Protein AF-A0A1H3BKW9-F1 (afdb_monomer)

Mean predicted aligned error: 14.93 Å

pLDDT: mean 83.13, std 15.35, range [36.31, 97.69]

Solvent-accessible surface area (backbone atoms only — not comparable to full-atom values): 9625 Å² total; per-residue (Å²): 129,61,69,68,56,56,48,48,52,57,49,50,54,60,52,54,72,70,51,55,100,41,75,62,53,76,50,27,78,61,80,44,81,46,76,44,74,46,95,93,30,77,35,32,32,32,31,38,59,60,35,69,41,74,79,42,46,33,51,89,34,61,88,41,54,69,62,22,16,55,30,27,45,40,46,46,53,49,26,40,52,50,19,52,49,43,68,76,58,74,59,95,50,71,66,50,56,46,51,32,51,25,26,42,48,43,43,70,70,60,76,53,53,77,62,86,72,77,66,72,60,76,66,66,50,71,69,48,46,52,27,47,52,49,21,52,53,27,54,52,45,33,73,78,44,78,46,75,64,36,52,49,53,23,50,54,32,39,52,52,26,54,54,47,53,58,54,60,69,58,68,78,76,118

Radius of gyration: 25.76 Å; Cα contacts (8 Å, |Δi|>4): 184; chains: 1; bounding box: 50×41×71 Å

Sequence (174 aa):
MDPLSAAFAAYLNTFSTTLTNSMQAQNNYDVQAHVVEHEGYSITFQHRLWKIQDDSVCADLRQDLTRYSGCTEAARNWFRGACGRLNNNPTDHWSNAKLKTMYCNAAVSYQPTIAAIEWSAPSEPNVLRSAREACSLARVAVLGENTAEQRRRKAEACNHYEMLKGQTSIADHE

Structure (mmCIF, N/CA/C/O backbone):
data_AF-A0A1H3BKW9-F1
#
_entry.id   AF-A0A1H3BKW9-F1
#
loop_
_atom_site.group_PDB
_atom_site.id
_atom_site.type_symbol
_atom_site.label_atom_id
_atom_site.label_alt_id
_atom_site.label_comp_id
_atom_site.label_asym_id
_atom_site.label_entity_id
_atom_site.label_seq_id
_atom_site.pdbx_PDB_ins_code
_atom_site.Cartn_x
_atom_site.Cartn_y
_atom_site.Cartn_z
_atom_site.occupancy
_atom_site.B_iso_or_equiv
_atom_site.auth_seq_id
_atom_site.auth_comp_id
_atom_site.auth_asym_id
_atom_site.auth_atom_id
_atom_site.pdbx_PDB_model_num
ATOM 1 N N . MET A 1 1 ? 17.440 -11.045 10.557 1.00 49.31 1 MET A N 1
ATOM 2 C CA . MET A 1 1 ? 17.186 -10.416 9.243 1.00 49.31 1 MET A CA 1
ATOM 3 C C . MET A 1 1 ? 15.727 -10.014 9.214 1.00 49.31 1 MET A C 1
ATOM 5 O O . MET A 1 1 ? 14.902 -10.829 9.600 1.00 49.31 1 MET A O 1
ATOM 9 N N . ASP A 1 2 ? 15.423 -8.773 8.844 1.00 61.25 2 ASP A N 1
ATOM 10 C CA . ASP A 1 2 ? 14.041 -8.316 8.669 1.00 61.25 2 ASP A CA 1
ATOM 11 C C . ASP A 1 2 ? 13.374 -9.160 7.552 1.00 61.25 2 ASP A C 1
ATOM 13 O O . ASP A 1 2 ? 13.953 -9.266 6.463 1.00 61.25 2 ASP A O 1
ATOM 17 N N . PRO A 1 3 ? 12.215 -9.802 7.802 1.00 64.62 3 PRO A N 1
ATOM 18 C CA . PRO A 1 3 ? 11.561 -10.698 6.841 1.00 64.62 3 PRO A CA 1
ATOM 19 C C . PRO A 1 3 ? 11.215 -9.999 5.519 1.00 64.62 3 PRO A C 1
ATOM 21 O O . PRO A 1 3 ? 11.303 -10.607 4.451 1.00 64.62 3 PRO A O 1
ATOM 24 N N . LEU A 1 4 ? 10.923 -8.697 5.556 1.00 68.62 4 LEU A N 1
ATOM 25 C CA . LEU A 1 4 ? 10.674 -7.895 4.365 1.00 68.62 4 LEU A CA 1
ATOM 26 C C . LEU A 1 4 ? 11.967 -7.663 3.559 1.00 68.62 4 LEU A C 1
ATOM 28 O O . LEU A 1 4 ? 11.919 -7.515 2.338 1.00 68.62 4 LEU A O 1
ATOM 32 N N . SER A 1 5 ? 13.134 -7.663 4.209 1.00 68.25 5 SER A N 1
ATOM 33 C CA . SER A 1 5 ? 14.424 -7.495 3.527 1.00 68.25 5 SER A CA 1
ATOM 34 C C . SER A 1 5 ? 14.820 -8.731 2.720 1.00 68.25 5 SER A C 1
ATOM 36 O O . SER A 1 5 ? 15.280 -8.586 1.589 1.00 68.25 5 SER A O 1
ATOM 38 N N . ALA A 1 6 ? 14.593 -9.934 3.254 1.00 73.25 6 ALA A N 1
ATOM 39 C CA . ALA A 1 6 ? 14.839 -11.181 2.526 1.00 73.25 6 ALA A CA 1
ATOM 40 C C . ALA A 1 6 ? 13.896 -11.326 1.319 1.00 73.25 6 ALA A C 1
ATOM 42 O O . ALA A 1 6 ? 14.357 -11.592 0.208 1.00 73.25 6 ALA A O 1
ATOM 43 N N . ALA A 1 7 ? 12.597 -11.067 1.516 1.00 72.81 7 ALA A N 1
ATOM 44 C CA . ALA A 1 7 ? 11.602 -11.115 0.446 1.00 72.81 7 ALA A CA 1
ATOM 45 C C . ALA A 1 7 ? 11.918 -10.112 -0.675 1.00 72.81 7 ALA A C 1
ATOM 47 O O . ALA A 1 7 ? 11.868 -10.442 -1.859 1.00 72.81 7 ALA A O 1
ATOM 48 N N . PHE A 1 8 ? 12.319 -8.891 -0.314 1.00 80.25 8 PHE A N 1
ATOM 49 C CA . PHE A 1 8 ? 12.653 -7.872 -1.302 1.00 80.25 8 PHE A CA 1
ATOM 50 C C . PHE A 1 8 ? 13.960 -8.145 -2.045 1.00 80.25 8 PHE A C 1
ATOM 52 O O . PHE A 1 8 ? 14.026 -7.899 -3.244 1.00 80.25 8 PHE A O 1
ATOM 59 N N . ALA A 1 9 ? 14.988 -8.662 -1.370 1.00 78.31 9 ALA A N 1
ATOM 60 C CA . ALA A 1 9 ? 16.233 -9.050 -2.031 1.00 78.31 9 ALA A CA 1
ATOM 61 C C . ALA A 1 9 ? 15.999 -10.188 -3.042 1.00 78.31 9 ALA A C 1
ATOM 63 O O . ALA A 1 9 ? 16.467 -10.110 -4.178 1.00 78.31 9 ALA A O 1
ATOM 64 N N . ALA A 1 10 ? 15.211 -11.202 -2.667 1.00 78.31 10 ALA A N 1
ATOM 65 C CA . ALA A 1 10 ? 14.818 -12.282 -3.573 1.00 78.31 10 ALA A CA 1
ATOM 66 C C . ALA A 1 10 ? 14.032 -11.753 -4.787 1.00 78.31 10 ALA A C 1
ATOM 68 O O . ALA A 1 10 ? 14.305 -12.118 -5.934 1.00 78.31 10 ALA A O 1
ATOM 69 N N . TYR A 1 11 ? 13.109 -10.822 -4.549 1.00 78.94 11 TYR A N 1
ATOM 70 C CA . TYR A 1 11 ? 12.354 -10.166 -5.608 1.00 78.94 11 TYR A CA 1
ATOM 71 C C . TYR A 1 11 ? 13.250 -9.339 -6.551 1.00 78.94 11 TYR A C 1
ATOM 73 O O . TYR A 1 11 ? 13.159 -9.474 -7.771 1.00 78.94 11 TYR A O 1
ATOM 81 N N . LEU A 1 12 ? 14.175 -8.534 -6.014 1.00 76.88 12 LEU A N 1
ATOM 82 C CA . LEU A 1 12 ? 15.103 -7.731 -6.818 1.00 76.88 12 LEU A CA 1
ATOM 83 C C . LEU A 1 12 ? 16.048 -8.575 -7.677 1.00 76.88 12 LEU A C 1
ATOM 85 O O . LEU A 1 12 ? 16.381 -8.156 -8.787 1.00 76.88 12 LEU A O 1
ATOM 89 N N . ASN A 1 13 ? 16.452 -9.758 -7.211 1.00 74.19 13 ASN A N 1
ATOM 90 C CA . ASN A 1 13 ? 17.245 -10.685 -8.022 1.00 74.19 13 ASN A CA 1
ATOM 91 C C . ASN A 1 13 ? 16.462 -11.156 -9.258 1.00 74.19 13 ASN A C 1
ATOM 93 O O . ASN A 1 13 ? 17.003 -11.202 -10.364 1.00 74.19 13 ASN A O 1
ATOM 97 N N . THR A 1 14 ? 15.165 -11.420 -9.099 1.00 71.19 14 THR A N 1
ATOM 98 C CA . THR A 1 14 ? 14.271 -11.784 -10.213 1.00 71.19 14 THR A CA 1
ATOM 99 C C . THR A 1 14 ? 14.087 -10.611 -11.183 1.00 71.19 14 THR A C 1
ATOM 101 O O . THR A 1 14 ? 14.123 -10.767 -12.402 1.00 71.19 14 THR A O 1
ATOM 104 N N . PHE A 1 15 ? 13.976 -9.397 -10.649 1.00 68.56 15 PHE A N 1
ATOM 105 C CA . PHE A 1 15 ? 13.822 -8.186 -11.453 1.00 68.56 15 PHE A CA 1
ATOM 106 C C . PHE A 1 15 ? 15.098 -7.830 -12.240 1.00 68.56 15 PHE A C 1
ATOM 108 O O . PHE A 1 15 ? 15.033 -7.417 -13.397 1.00 68.56 15 PHE A O 1
ATOM 115 N N . SER A 1 16 ? 16.272 -8.035 -11.634 1.00 64.19 16 SER A N 1
ATOM 116 C CA . SER A 1 16 ? 17.578 -7.746 -12.244 1.00 64.19 16 SER A CA 1
ATOM 117 C C . SER A 1 16 ? 17.904 -8.669 -13.419 1.00 64.19 16 SER A C 1
ATOM 119 O O . SER A 1 16 ? 18.469 -8.213 -14.406 1.00 64.19 16 SER A O 1
ATOM 121 N N . THR A 1 17 ? 17.515 -9.947 -13.354 1.00 61.06 17 THR A N 1
ATOM 122 C CA . THR A 1 17 ? 17.731 -10.899 -14.464 1.00 61.06 17 THR A CA 1
ATOM 123 C C . THR A 1 17 ? 16.879 -10.579 -15.694 1.00 61.06 17 THR A C 1
ATOM 125 O O . THR A 1 17 ? 17.301 -10.840 -16.818 1.00 61.06 17 THR A O 1
ATOM 128 N N . THR A 1 18 ? 15.716 -9.955 -15.493 1.00 60.84 18 THR A N 1
ATOM 129 C CA . THR A 1 18 ? 14.792 -9.570 -16.572 1.00 60.84 18 THR A CA 1
ATOM 130 C C . THR A 1 18 ? 15.234 -8.277 -17.275 1.00 60.84 18 THR A C 1
ATOM 132 O O . THR A 1 18 ? 15.018 -8.101 -18.473 1.00 60.84 18 THR A O 1
ATOM 135 N N . LEU A 1 19 ? 15.905 -7.373 -16.555 1.00 63.69 19 LEU A N 1
ATOM 136 C CA . LEU A 1 19 ? 16.361 -6.080 -17.067 1.00 63.69 19 LEU A CA 1
ATOM 137 C C . LEU A 1 19 ? 17.834 -6.115 -17.485 1.00 63.69 19 LEU A C 1
ATOM 139 O O . LEU A 1 19 ? 18.700 -5.512 -16.852 1.00 63.69 19 LEU A O 1
ATOM 143 N N . THR A 1 20 ? 18.125 -6.789 -18.592 1.00 61.31 20 THR A N 1
ATOM 144 C CA . THR A 1 20 ? 19.393 -6.578 -19.309 1.00 61.31 20 THR A CA 1
ATOM 145 C C . THR A 1 20 ? 19.342 -5.241 -20.071 1.00 61.31 20 THR A C 1
ATOM 147 O O . THR A 1 20 ? 18.253 -4.742 -20.345 1.00 61.31 20 THR A O 1
ATOM 150 N N . ASN A 1 21 ? 20.498 -4.623 -20.370 1.00 59.34 21 ASN A N 1
ATOM 151 C CA . ASN A 1 21 ? 20.685 -3.247 -20.894 1.00 59.34 21 ASN A CA 1
ATOM 152 C C . ASN A 1 21 ? 20.053 -2.947 -22.283 1.00 59.34 21 ASN A C 1
ATOM 154 O O . ASN A 1 21 ? 20.714 -2.422 -23.176 1.00 59.34 21 ASN A O 1
ATOM 158 N N . SER A 1 22 ? 18.781 -3.265 -22.499 1.00 65.25 22 SER A N 1
ATOM 159 C CA . SER A 1 22 ? 18.028 -2.936 -23.708 1.00 65.25 22 SER A CA 1
ATOM 160 C C . SER A 1 22 ? 17.201 -1.659 -23.513 1.00 65.25 22 SER A C 1
ATOM 162 O O . SER A 1 22 ? 16.728 -1.360 -22.414 1.00 65.25 22 SER A O 1
ATOM 164 N N . MET A 1 23 ? 16.967 -0.904 -24.592 1.00 57.78 23 MET A N 1
ATOM 165 C CA . MET A 1 23 ? 16.071 0.268 -24.564 1.00 57.78 23 MET A CA 1
ATOM 166 C C . MET A 1 23 ? 14.631 -0.098 -24.157 1.00 57.78 23 MET A C 1
ATOM 168 O O . MET A 1 23 ? 13.936 0.710 -23.542 1.00 57.78 23 MET A O 1
ATOM 172 N N . GLN A 1 24 ? 14.184 -1.322 -24.459 1.00 59.12 24 GLN A N 1
ATOM 173 C CA . GLN A 1 24 ? 12.877 -1.835 -24.034 1.00 59.12 24 GLN A CA 1
ATOM 174 C C . GLN A 1 24 ? 12.817 -2.022 -22.511 1.00 59.12 24 GLN A C 1
ATOM 176 O O . GLN A 1 24 ? 11.848 -1.596 -21.883 1.00 59.12 24 GLN A O 1
ATOM 181 N N . ALA A 1 25 ? 13.885 -2.552 -21.904 1.00 61.69 25 ALA A N 1
ATOM 182 C CA . ALA A 1 25 ? 14.012 -2.658 -20.452 1.00 61.69 25 ALA A CA 1
ATOM 183 C C . ALA A 1 25 ? 14.041 -1.277 -19.772 1.00 61.69 25 ALA A C 1
ATOM 185 O O . ALA A 1 25 ? 13.443 -1.103 -18.713 1.00 61.69 25 ALA A O 1
ATOM 186 N N . GLN A 1 26 ? 14.684 -0.277 -20.388 1.00 61.62 26 GLN A N 1
ATOM 187 C CA . GLN A 1 26 ? 14.766 1.079 -19.831 1.00 61.62 26 GLN A CA 1
ATOM 188 C C . GLN A 1 26 ? 13.421 1.795 -19.757 1.00 61.62 26 GLN A C 1
ATOM 190 O O . GLN A 1 26 ? 13.152 2.499 -18.780 1.00 61.62 26 GLN A O 1
ATOM 195 N N . ASN A 1 27 ? 12.572 1.605 -20.764 1.00 66.56 27 ASN A N 1
ATOM 196 C CA . ASN A 1 27 ? 11.289 2.290 -20.825 1.00 66.56 27 ASN A CA 1
ATOM 197 C C . ASN A 1 27 ? 10.137 1.463 -20.248 1.00 66.56 27 ASN A C 1
ATOM 199 O O . ASN A 1 27 ? 9.174 2.061 -19.785 1.00 66.56 27 ASN A O 1
ATOM 203 N N . ASN A 1 28 ? 10.255 0.130 -20.191 1.00 70.81 28 ASN A N 1
ATOM 204 C CA . ASN A 1 28 ? 9.255 -0.763 -19.600 1.00 70.81 28 ASN A CA 1
ATOM 205 C C . ASN A 1 28 ? 7.832 -0.483 -20.143 1.00 70.81 28 ASN A C 1
ATOM 207 O O . ASN A 1 28 ? 6.891 -0.224 -19.396 1.00 70.81 28 ASN A O 1
ATOM 211 N N . TYR A 1 29 ? 7.685 -0.457 -21.472 1.00 74.38 29 TYR A N 1
ATOM 212 C CA . TYR A 1 29 ? 6.392 -0.187 -22.117 1.00 74.38 29 TYR A CA 1
ATOM 213 C C . TYR A 1 29 ? 5.374 -1.314 -21.910 1.00 74.38 29 TYR A C 1
ATOM 215 O O . TYR A 1 29 ? 4.172 -1.047 -21.857 1.00 74.38 29 TYR A O 1
ATOM 223 N N . ASP A 1 30 ? 5.854 -2.547 -21.759 1.00 80.31 30 ASP A N 1
ATOM 224 C CA . ASP A 1 30 ? 5.012 -3.710 -21.511 1.00 80.31 30 ASP A CA 1
ATOM 225 C C . ASP A 1 30 ? 4.567 -3.778 -20.054 1.00 80.31 30 ASP A C 1
ATOM 227 O O . ASP A 1 30 ? 5.310 -3.433 -19.131 1.00 80.31 30 ASP A O 1
ATOM 231 N N . VAL A 1 31 ? 3.350 -4.277 -19.852 1.00 85.31 31 VAL A N 1
ATOM 232 C CA . VAL A 1 31 ? 2.832 -4.576 -18.519 1.00 85.31 31 VAL A CA 1
ATOM 233 C C . VAL A 1 31 ? 3.639 -5.728 -17.929 1.00 85.31 31 VAL A C 1
ATOM 235 O O . V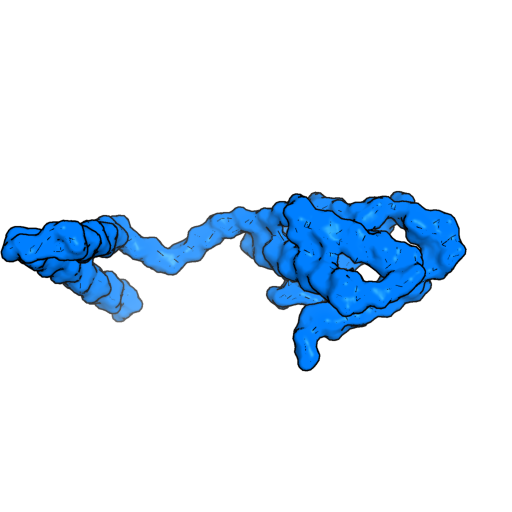AL A 1 31 ? 3.760 -6.787 -18.541 1.00 85.31 31 VAL A O 1
ATOM 238 N N . GLN A 1 32 ? 4.18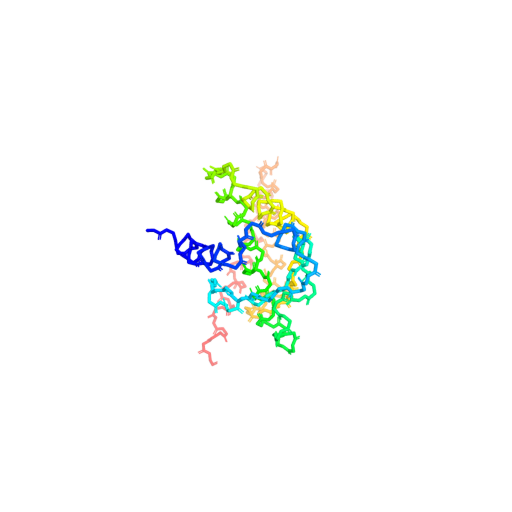2 -5.519 -16.737 1.00 87.31 32 GLN A N 1
ATOM 239 C CA . GLN A 1 32 ? 4.864 -6.551 -15.963 1.00 87.31 32 GLN A CA 1
ATOM 240 C C . GLN A 1 32 ? 3.999 -6.921 -14.768 1.00 87.31 32 GLN A C 1
ATOM 242 O O . GLN A 1 32 ? 3.470 -6.031 -14.106 1.00 87.31 32 GLN A O 1
ATOM 247 N N . ALA A 1 33 ? 3.843 -8.218 -14.510 1.00 90.06 33 ALA A N 1
ATOM 248 C CA . ALA A 1 33 ? 3.087 -8.737 -13.378 1.00 90.06 33 ALA A CA 1
ATOM 249 C C . ALA A 1 33 ? 4.031 -9.270 -12.298 1.00 90.06 33 ALA A C 1
ATOM 251 O O . ALA A 1 33 ? 5.045 -9.906 -12.592 1.00 90.06 33 ALA A O 1
ATOM 252 N N . HIS A 1 34 ? 3.667 -9.025 -11.046 1.00 90.81 34 HIS A N 1
ATOM 253 C CA . HIS A 1 34 ? 4.471 -9.326 -9.874 1.00 90.81 34 HIS A CA 1
ATOM 254 C C . HIS A 1 34 ? 3.640 -10.007 -8.809 1.00 90.81 34 HIS A C 1
ATOM 256 O O . HIS A 1 34 ? 2.464 -9.693 -8.632 1.00 90.81 34 HIS A O 1
ATOM 262 N N . VAL A 1 35 ? 4.299 -10.910 -8.089 1.00 92.69 35 VAL A N 1
ATOM 263 C CA . VAL A 1 35 ? 3.775 -11.579 -6.904 1.00 92.69 35 VAL A CA 1
ATOM 264 C C . VAL A 1 35 ? 4.837 -11.461 -5.821 1.00 92.69 35 VAL A C 1
ATOM 266 O O . VAL A 1 35 ? 5.992 -11.834 -6.045 1.00 92.69 35 VAL A O 1
ATOM 269 N N . VAL A 1 36 ? 4.471 -10.891 -4.675 1.00 91.75 36 VAL A N 1
ATOM 270 C CA . VAL A 1 36 ? 5.367 -10.741 -3.524 1.00 91.75 36 VAL A CA 1
ATOM 271 C C . VAL A 1 36 ? 4.676 -11.199 -2.249 1.00 91.75 36 VAL A C 1
ATOM 273 O O . VAL A 1 36 ? 3.551 -10.803 -1.967 1.00 91.75 36 VAL A O 1
ATOM 276 N N . GLU A 1 37 ? 5.370 -12.010 -1.458 1.00 89.31 37 GLU A N 1
ATOM 277 C CA . GLU A 1 37 ? 4.861 -12.489 -0.173 1.00 89.31 37 GLU A CA 1
ATOM 278 C C . GLU A 1 37 ? 5.190 -11.481 0.935 1.00 89.31 37 GLU A C 1
ATOM 280 O O . GLU A 1 37 ? 6.362 -11.157 1.169 1.00 89.31 37 GLU A O 1
ATOM 285 N N . HIS A 1 38 ? 4.169 -10.971 1.626 1.00 89.25 38 HIS A N 1
ATOM 286 C CA . HIS A 1 38 ? 4.343 -10.036 2.738 1.00 89.25 38 HIS A CA 1
ATOM 287 C C . HIS A 1 38 ? 3.147 -10.045 3.694 1.00 89.25 38 HIS A C 1
ATOM 289 O O . HIS A 1 38 ? 2.003 -10.065 3.258 1.00 89.25 38 HIS A O 1
ATOM 295 N N . GLU A 1 39 ? 3.418 -10.014 5.006 1.00 87.19 39 GLU A N 1
ATOM 296 C CA . GLU A 1 39 ? 2.390 -9.931 6.064 1.00 87.19 39 GLU A CA 1
ATOM 297 C C . GLU A 1 39 ? 1.271 -10.991 5.938 1.00 87.19 39 GLU A C 1
ATOM 299 O O . GLU A 1 39 ? 0.131 -10.762 6.326 1.00 87.19 39 GLU A O 1
ATOM 304 N N . GLY A 1 40 ? 1.601 -12.177 5.408 1.00 87.75 40 GLY A N 1
ATOM 305 C CA . GLY A 1 40 ? 0.650 -13.279 5.209 1.00 87.75 40 GLY A CA 1
ATOM 306 C C . GLY A 1 40 ? -0.178 -13.197 3.921 1.00 87.75 40 GLY A C 1
ATOM 307 O O . GLY A 1 40 ? -1.055 -14.035 3.719 1.00 87.75 40 GLY A O 1
ATOM 308 N N . TYR A 1 41 ? 0.107 -12.230 3.046 1.00 91.94 41 TYR A N 1
ATOM 309 C CA . TYR A 1 41 ? -0.545 -12.056 1.752 1.00 91.94 41 TYR A CA 1
ATOM 310 C C . TYR A 1 41 ? 0.419 -12.301 0.591 1.00 91.94 41 TYR A C 1
ATOM 312 O O . TYR A 1 41 ? 1.561 -11.836 0.608 1.00 91.94 41 TYR A O 1
ATOM 320 N N . SER A 1 42 ? -0.102 -12.943 -0.455 1.00 93.31 42 SER A N 1
ATOM 321 C CA . SER A 1 42 ? 0.510 -12.969 -1.780 1.00 93.31 42 SER A CA 1
ATOM 322 C C . SER A 1 42 ? 0.033 -11.732 -2.540 1.00 93.31 42 SER A C 1
ATOM 324 O O . SER A 1 42 ? -1.063 -11.701 -3.097 1.00 93.31 42 SER A O 1
ATOM 326 N N . ILE A 1 43 ? 0.806 -10.651 -2.471 1.00 95.81 43 ILE A N 1
ATOM 327 C CA . ILE A 1 43 ? 0.441 -9.369 -3.071 1.00 95.81 43 ILE A CA 1
ATOM 328 C C . ILE A 1 43 ? 0.727 -9.446 -4.566 1.00 95.81 43 ILE A C 1
ATOM 330 O O . ILE A 1 43 ? 1.887 -9.437 -4.993 1.00 95.81 43 ILE A O 1
ATOM 334 N N . THR A 1 44 ? -0.333 -9.470 -5.367 1.00 96.69 44 THR A N 1
ATOM 335 C CA . THR A 1 44 ? -0.224 -9.350 -6.820 1.00 96.69 44 THR A CA 1
ATOM 336 C C . THR A 1 44 ? -0.305 -7.891 -7.236 1.00 96.69 44 THR A C 1
ATOM 338 O O . THR A 1 44 ? -1.182 -7.172 -6.761 1.00 96.69 44 THR A O 1
ATOM 341 N N . 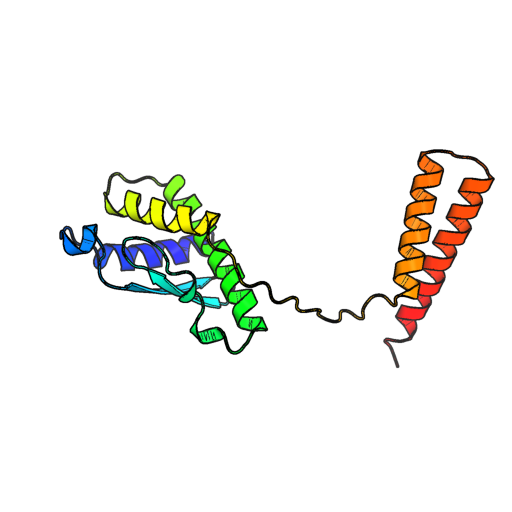PHE A 1 45 ? 0.549 -7.444 -8.149 1.00 96.38 45 PHE A N 1
ATOM 342 C CA . PHE A 1 45 ? 0.410 -6.131 -8.777 1.00 96.38 45 PHE A CA 1
ATOM 343 C C . PHE A 1 45 ? 1.054 -6.118 -10.155 1.00 96.38 45 PHE A C 1
ATOM 345 O O . PHE A 1 45 ? 1.858 -6.980 -10.504 1.00 96.38 45 PHE A O 1
ATOM 352 N N . GLN A 1 46 ? 0.703 -5.116 -10.942 1.00 94.81 46 GLN A N 1
ATOM 353 C CA . GLN A 1 46 ? 1.289 -4.844 -12.236 1.00 94.81 46 GLN A CA 1
ATOM 354 C C . GLN A 1 46 ? 1.935 -3.467 -12.241 1.00 94.81 46 GLN A C 1
ATOM 356 O O . GLN A 1 46 ? 1.489 -2.542 -11.558 1.00 94.81 46 GLN A O 1
ATOM 361 N N . HIS A 1 47 ? 2.962 -3.296 -13.063 1.00 92.12 47 HIS A N 1
ATOM 362 C CA . HIS A 1 47 ? 3.471 -1.972 -13.393 1.00 92.12 47 HIS A CA 1
ATOM 363 C C . HIS A 1 47 ? 3.715 -1.837 -14.893 1.00 92.12 47 HIS A C 1
ATOM 365 O O . HIS A 1 47 ? 3.858 -2.813 -15.627 1.00 92.12 47 HIS A O 1
ATOM 371 N N . ARG A 1 48 ? 3.743 -0.584 -15.340 1.00 90.25 48 ARG A N 1
ATOM 372 C CA . ARG A 1 48 ? 4.094 -0.177 -16.701 1.00 90.25 48 ARG A CA 1
ATOM 373 C C . ARG A 1 48 ? 4.735 1.199 -16.634 1.00 90.25 48 ARG A C 1
ATOM 375 O O . ARG A 1 48 ? 4.299 2.026 -15.834 1.00 90.25 48 ARG A O 1
ATOM 382 N N . LEU A 1 49 ? 5.747 1.460 -17.457 1.00 87.44 49 LEU A N 1
ATOM 383 C CA . LEU A 1 49 ? 6.515 2.712 -17.450 1.00 87.44 49 LEU A CA 1
ATOM 384 C C . LEU A 1 49 ? 7.047 3.064 -16.053 1.00 87.44 49 LEU A C 1
ATOM 386 O O . LEU A 1 49 ? 7.034 4.230 -15.656 1.00 87.44 49 LEU A O 1
ATOM 390 N N . TRP A 1 50 ? 7.477 2.057 -15.285 1.00 89.12 50 TRP A N 1
ATOM 391 C CA . TRP A 1 50 ? 7.949 2.255 -13.906 1.00 89.12 50 TRP A CA 1
ATOM 392 C C . TRP A 1 50 ? 6.908 2.889 -12.979 1.00 89.12 50 TRP A C 1
ATOM 394 O O . TRP A 1 50 ? 7.243 3.599 -12.029 1.00 89.12 50 TRP A O 1
ATOM 404 N N . LYS A 1 51 ? 5.630 2.646 -13.265 1.00 92.69 51 LYS A N 1
ATOM 405 C CA . LYS A 1 51 ? 4.505 3.073 -12.447 1.00 92.69 51 LYS A CA 1
ATOM 406 C C . LYS A 1 51 ? 3.627 1.869 -12.140 1.00 92.69 51 LYS A C 1
ATOM 408 O O . LYS A 1 51 ? 3.111 1.220 -13.056 1.00 92.69 51 LYS A O 1
ATOM 413 N N . ILE A 1 52 ? 3.467 1.595 -10.848 1.00 95.44 52 ILE A N 1
ATOM 414 C CA . ILE A 1 52 ? 2.519 0.596 -10.351 1.00 95.44 52 ILE A CA 1
ATOM 415 C C . ILE A 1 52 ? 1.111 1.008 -10.788 1.00 95.44 52 ILE A C 1
ATOM 417 O O . ILE A 1 52 ? 0.760 2.188 -10.746 1.00 95.44 52 ILE A O 1
ATOM 421 N N . GLN A 1 53 ? 0.345 0.045 -11.290 1.00 95.56 53 GLN A N 1
ATOM 422 C CA . GLN A 1 53 ? -1.054 0.236 -11.645 1.00 95.56 53 GLN A CA 1
ATOM 423 C C . GLN A 1 53 ? -1.883 -0.053 -10.394 1.00 95.56 53 GLN A C 1
ATOM 425 O O . GLN A 1 53 ? -2.025 -1.208 -10.003 1.00 95.56 53 GLN A O 1
ATOM 430 N N . ASP A 1 54 ? -2.369 0.989 -9.725 1.00 95.44 54 ASP A N 1
ATOM 431 C CA . ASP A 1 54 ? -3.026 0.862 -8.416 1.00 95.44 54 ASP A CA 1
ATOM 432 C C . ASP A 1 54 ? -4.223 -0.103 -8.446 1.00 95.44 54 ASP A C 1
ATOM 434 O O . ASP A 1 54 ? -4.437 -0.871 -7.513 1.00 95.44 54 ASP A O 1
ATOM 438 N N . ASP A 1 55 ? -4.965 -0.126 -9.552 1.00 94.94 55 ASP A N 1
ATOM 439 C CA . ASP A 1 55 ? -6.103 -1.016 -9.767 1.00 94.94 55 ASP A CA 1
ATOM 440 C C . ASP A 1 55 ? -5.703 -2.496 -9.878 1.00 94.94 55 ASP A C 1
ATOM 442 O O . ASP A 1 55 ? -6.501 -3.375 -9.555 1.00 94.94 55 ASP A O 1
ATOM 446 N N . SER A 1 56 ? -4.472 -2.795 -10.281 1.00 96.69 56 SER A N 1
ATOM 447 C CA . SER A 1 56 ? -3.967 -4.169 -10.355 1.00 96.69 56 SER A CA 1
ATOM 448 C C . SER A 1 56 ? -3.590 -4.763 -8.993 1.00 96.69 56 SER A C 1
ATOM 450 O O . SER A 1 56 ? -3.430 -5.980 -8.886 1.00 96.69 56 SER A O 1
ATOM 452 N N . VAL A 1 57 ? -3.432 -3.929 -7.959 1.00 97.69 57 VAL A N 1
ATOM 453 C CA . VAL A 1 57 ? -2.966 -4.378 -6.645 1.00 97.69 57 VAL A CA 1
ATOM 454 C C . VAL A 1 57 ? -4.038 -5.241 -5.975 1.00 97.69 57 VAL A C 1
ATOM 456 O O . VAL A 1 57 ? -5.171 -4.796 -5.785 1.00 97.69 57 VAL A O 1
ATOM 459 N N . CYS A 1 58 ? -3.672 -6.477 -5.623 1.00 97.69 58 CYS A N 1
ATOM 460 C CA . CYS A 1 58 ? -4.544 -7.490 -5.013 1.00 97.69 58 CYS A CA 1
ATOM 461 C C . CYS A 1 58 ? -5.862 -7.707 -5.784 1.00 97.69 58 CYS A C 1
ATOM 463 O O . CYS A 1 58 ? -6.910 -7.970 -5.188 1.00 97.69 58 CYS A O 1
ATOM 465 N N . ALA A 1 59 ? -5.846 -7.516 -7.109 1.00 96.75 59 ALA A N 1
ATOM 466 C CA . ALA A 1 59 ? -7.059 -7.511 -7.924 1.00 96.75 59 ALA A CA 1
ATOM 467 C C . ALA A 1 59 ? -7.808 -8.858 -7.905 1.00 96.75 59 ALA A C 1
ATOM 469 O O . ALA A 1 59 ? -9.029 -8.882 -8.066 1.00 96.75 59 ALA A O 1
ATOM 470 N N . ASP A 1 60 ? -7.088 -9.955 -7.671 1.00 96.06 60 ASP A N 1
ATOM 471 C CA . ASP A 1 60 ? -7.606 -11.313 -7.501 1.00 96.06 60 ASP A CA 1
ATOM 472 C C . ASP A 1 60 ? -8.492 -11.469 -6.252 1.00 96.06 60 ASP A C 1
ATOM 474 O O . ASP A 1 60 ? -9.423 -12.273 -6.249 1.00 96.06 60 ASP A O 1
ATOM 478 N N . LEU A 1 61 ? -8.262 -10.655 -5.218 1.00 96.12 61 LEU A N 1
ATOM 479 C CA . LEU A 1 61 ? -8.997 -10.705 -3.954 1.00 96.12 61 LEU A CA 1
ATOM 480 C C . LEU A 1 61 ? -10.213 -9.776 -3.910 1.00 96.12 61 LEU A C 1
ATOM 482 O O . LEU A 1 61 ? -10.944 -9.810 -2.929 1.00 96.12 61 LEU A O 1
ATOM 486 N N . ARG A 1 62 ? -10.486 -8.979 -4.954 1.00 92.62 62 ARG A N 1
ATOM 487 C CA . ARG A 1 62 ? -11.553 -7.951 -4.956 1.00 92.62 62 ARG A CA 1
ATOM 488 C C . ARG A 1 62 ? -12.943 -8.442 -4.535 1.00 92.62 62 ARG A C 1
ATOM 490 O O . ARG A 1 62 ? -13.744 -7.636 -4.075 1.00 92.62 62 ARG A O 1
ATOM 497 N N . GLN A 1 63 ? -13.250 -9.725 -4.734 1.00 93.12 63 GLN A N 1
ATOM 498 C CA . GLN A 1 63 ? -14.543 -10.315 -4.357 1.00 93.12 63 GLN A CA 1
ATOM 499 C C . GLN A 1 63 ? -14.657 -10.617 -2.851 1.00 93.12 63 GLN A C 1
ATOM 501 O O . GLN A 1 63 ? -15.762 -10.762 -2.341 1.00 93.12 63 GLN A O 1
ATOM 506 N N . ASP A 1 64 ? -13.534 -10.687 -2.137 1.00 92.88 64 ASP A N 1
ATOM 507 C CA . ASP A 1 64 ? -13.459 -10.874 -0.690 1.00 92.88 64 ASP A CA 1
ATOM 508 C C . ASP A 1 64 ? -12.918 -9.584 -0.062 1.00 92.88 64 ASP A C 1
ATOM 510 O O . ASP A 1 64 ? -11.710 -9.381 0.035 1.00 92.88 64 ASP A O 1
ATOM 514 N N . LEU A 1 65 ? -13.818 -8.680 0.337 1.00 89.88 65 LEU A N 1
ATOM 515 C CA . LEU A 1 65 ? -13.445 -7.347 0.829 1.00 89.88 65 LEU A CA 1
ATOM 516 C C . LEU A 1 65 ? -12.533 -7.388 2.061 1.00 89.88 65 LEU A C 1
ATOM 518 O O . LEU A 1 65 ? -11.669 -6.523 2.201 1.00 89.88 65 LEU A O 1
ATOM 522 N N . THR A 1 66 ? -12.697 -8.383 2.934 1.00 90.12 66 THR A N 1
ATOM 523 C CA . THR A 1 66 ? -11.860 -8.544 4.126 1.00 90.12 66 THR A CA 1
ATOM 524 C C . THR A 1 66 ? -10.428 -8.880 3.731 1.00 90.12 66 THR A C 1
ATOM 526 O O . THR A 1 66 ? -9.493 -8.194 4.151 1.00 90.12 66 THR A O 1
ATOM 529 N N . ARG A 1 67 ? -10.242 -9.888 2.871 1.00 93.44 67 ARG A N 1
ATOM 530 C CA . ARG A 1 67 ? -8.907 -10.265 2.385 1.00 93.44 67 ARG A CA 1
ATOM 531 C C . ARG A 1 67 ? -8.313 -9.208 1.461 1.00 93.44 67 ARG A C 1
ATOM 533 O O . ARG A 1 67 ? -7.109 -8.971 1.516 1.00 93.44 67 ARG A O 1
ATOM 540 N N . TYR A 1 68 ? -9.138 -8.554 0.648 1.00 95.25 68 TYR A N 1
ATOM 5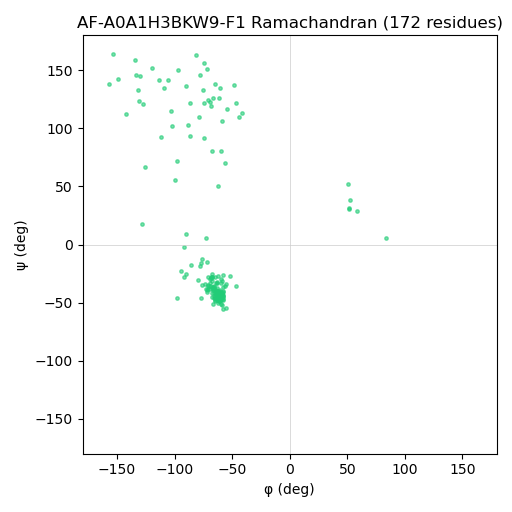41 C CA . TYR A 1 68 ? -8.724 -7.460 -0.224 1.00 95.25 68 TYR A CA 1
ATOM 542 C C . TYR A 1 68 ? -8.182 -6.288 0.588 1.00 95.25 68 TYR A C 1
ATOM 544 O O . TYR A 1 68 ? -7.072 -5.831 0.329 1.00 95.25 68 TYR A O 1
ATOM 552 N N . SER A 1 69 ? -8.911 -5.857 1.622 1.00 94.31 69 SER A N 1
ATOM 553 C CA . SER A 1 69 ? -8.475 -4.781 2.512 1.00 94.31 69 SER A CA 1
ATOM 554 C C . SER A 1 69 ? -7.110 -5.088 3.119 1.00 94.31 69 SER A C 1
ATOM 556 O O . SER A 1 69 ? -6.172 -4.316 2.927 1.00 94.31 69 SER A O 1
ATOM 558 N N . GLY A 1 70 ? -6.966 -6.252 3.762 1.00 94.69 70 GLY A N 1
ATOM 559 C CA . GLY A 1 70 ? -5.700 -6.646 4.378 1.00 94.69 70 GLY A CA 1
ATOM 560 C C . GLY A 1 70 ? -4.551 -6.771 3.372 1.00 94.69 70 GLY A C 1
ATOM 561 O O . GLY A 1 70 ? -3.450 -6.290 3.633 1.00 94.69 70 GLY A O 1
ATOM 562 N N . CYS A 1 71 ? -4.809 -7.316 2.179 1.00 96.50 71 CYS A N 1
ATOM 563 C CA . CYS A 1 71 ? -3.803 -7.389 1.120 1.00 96.50 71 CYS A CA 1
ATOM 564 C C . CYS A 1 71 ? -3.369 -5.998 0.643 1.00 96.50 71 CYS A C 1
ATOM 566 O O . CYS A 1 71 ? -2.179 -5.746 0.463 1.00 96.50 71 CYS A O 1
ATOM 568 N N . THR A 1 72 ? -4.310 -5.067 0.458 1.00 96.69 72 THR A N 1
ATOM 569 C CA . THR A 1 72 ? -3.975 -3.712 0.006 1.00 96.69 72 THR A CA 1
ATOM 570 C C . THR A 1 72 ? -3.225 -2.910 1.073 1.00 96.69 72 THR A C 1
ATOM 572 O O . THR A 1 72 ? -2.334 -2.132 0.726 1.00 96.69 72 THR A O 1
ATOM 575 N N . GLU A 1 73 ? -3.499 -3.125 2.362 1.00 95.69 73 GLU A N 1
ATOM 576 C CA . GLU A 1 73 ? -2.692 -2.569 3.455 1.00 95.69 73 GLU A CA 1
ATOM 577 C C . GLU A 1 73 ? -1.268 -3.138 3.460 1.00 95.69 73 GLU A C 1
ATOM 579 O O . GLU A 1 73 ? -0.301 -2.366 3.470 1.00 95.69 73 GLU A O 1
ATOM 584 N N . ALA A 1 74 ? -1.131 -4.464 3.351 1.00 95.38 74 ALA A N 1
ATOM 585 C CA . ALA A 1 74 ? 0.164 -5.130 3.239 1.00 95.38 74 ALA A CA 1
ATOM 586 C C . ALA A 1 74 ? 0.950 -4.622 2.015 1.00 95.38 74 ALA A C 1
ATOM 588 O O . ALA A 1 74 ? 2.140 -4.321 2.109 1.00 95.38 74 ALA A O 1
ATOM 589 N N . ALA A 1 75 ? 0.286 -4.417 0.874 1.00 96.62 75 ALA A N 1
ATOM 590 C CA . ALA A 1 75 ? 0.897 -3.844 -0.325 1.00 96.62 75 ALA A CA 1
ATOM 591 C C . ALA A 1 75 ? 1.490 -2.453 -0.070 1.00 96.62 75 ALA A C 1
ATOM 593 O O . ALA A 1 75 ? 2.640 -2.184 -0.430 1.00 96.62 75 ALA A O 1
ATOM 594 N N . ARG A 1 76 ? 0.754 -1.575 0.621 1.00 96.31 76 ARG A N 1
ATOM 595 C CA . ARG A 1 76 ? 1.254 -0.247 1.003 1.00 96.31 76 ARG A CA 1
ATOM 596 C C . ARG A 1 76 ? 2.480 -0.334 1.911 1.00 96.31 76 ARG A C 1
ATOM 598 O O . ARG A 1 76 ? 3.435 0.424 1.710 1.00 96.31 76 ARG A O 1
ATOM 605 N N . ASN A 1 77 ? 2.463 -1.223 2.903 1.00 94.75 77 ASN A N 1
ATOM 606 C CA . ASN A 1 77 ? 3.599 -1.437 3.803 1.00 94.75 77 ASN A CA 1
ATOM 607 C C . ASN A 1 77 ? 4.823 -1.939 3.029 1.00 94.75 77 ASN A C 1
ATOM 609 O O . ASN A 1 77 ? 5.928 -1.407 3.188 1.00 94.75 77 ASN A O 1
ATOM 613 N N . TRP A 1 78 ? 4.608 -2.870 2.101 1.00 94.31 78 TRP A N 1
ATOM 614 C CA . TRP A 1 78 ? 5.652 -3.383 1.230 1.00 94.31 78 TRP A CA 1
ATOM 615 C C . TRP A 1 78 ? 6.253 -2.284 0.334 1.00 94.31 78 TRP A C 1
ATOM 617 O O . TRP A 1 78 ? 7.480 -2.146 0.301 1.00 94.31 78 TRP A O 1
ATOM 627 N N . PHE A 1 79 ? 5.436 -1.435 -0.313 1.00 95.69 79 PHE A N 1
ATOM 628 C CA . PHE A 1 79 ? 5.921 -0.305 -1.130 1.00 95.69 79 PHE A CA 1
ATOM 629 C C . PHE A 1 79 ? 6.773 0.672 -0.313 1.00 95.69 79 PHE A C 1
ATOM 631 O O . PHE A 1 79 ? 7.843 1.099 -0.755 1.00 95.69 79 PHE A O 1
ATOM 638 N N . ARG A 1 80 ? 6.341 0.992 0.912 1.00 94.81 80 ARG A N 1
ATOM 639 C CA . ARG A 1 80 ? 7.090 1.858 1.835 1.00 94.81 80 ARG A CA 1
ATOM 640 C C . ARG A 1 80 ? 8.432 1.263 2.220 1.00 94.81 80 ARG A C 1
ATOM 642 O O . ARG A 1 80 ? 9.447 1.957 2.153 1.00 94.81 80 ARG A O 1
ATOM 649 N N . GLY A 1 81 ? 8.460 -0.018 2.575 1.00 92.75 81 GLY A N 1
ATOM 650 C CA . GLY A 1 81 ? 9.710 -0.690 2.907 1.00 92.75 81 GLY A CA 1
ATOM 651 C C . GLY A 1 81 ? 10.646 -0.831 1.704 1.00 92.75 81 GLY A C 1
ATOM 652 O O . GLY A 1 81 ? 11.856 -0.660 1.851 1.00 92.75 81 GLY A O 1
ATOM 653 N N . ALA A 1 82 ? 10.106 -1.072 0.505 1.00 92.19 82 ALA A N 1
ATOM 654 C CA . ALA A 1 82 ? 10.871 -1.078 -0.741 1.00 92.19 82 ALA A CA 1
ATOM 655 C C . ALA A 1 82 ? 11.519 0.289 -1.011 1.00 92.19 82 ALA A C 1
ATOM 657 O O . ALA A 1 82 ? 12.728 0.359 -1.238 1.00 92.19 82 ALA A O 1
ATOM 658 N N . CYS A 1 83 ? 10.750 1.377 -0.900 1.00 93.69 83 CYS A N 1
ATOM 659 C CA . CYS A 1 83 ? 11.27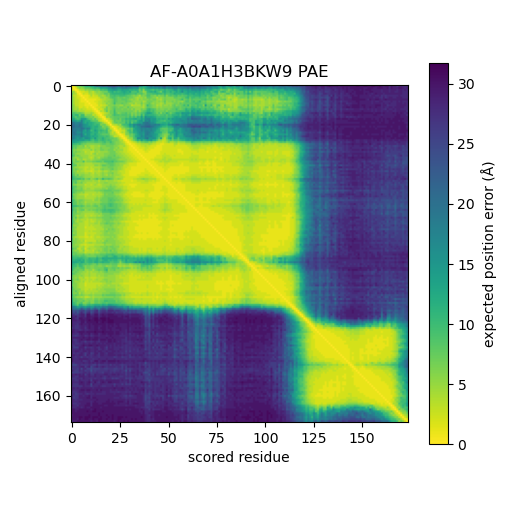1 2.739 -1.012 1.00 93.69 83 CYS A CA 1
ATOM 660 C C . CYS A 1 83 ? 12.369 3.025 0.026 1.00 93.69 83 CYS A C 1
ATOM 662 O O . CYS A 1 83 ? 13.447 3.502 -0.329 1.00 93.69 83 CYS A O 1
ATOM 664 N N . GLY A 1 84 ? 12.134 2.686 1.299 1.00 92.50 84 GLY A N 1
ATOM 665 C CA . GLY A 1 84 ? 13.113 2.875 2.372 1.00 92.50 84 GLY A CA 1
ATOM 666 C C . GLY A 1 84 ? 14.433 2.150 2.098 1.00 92.50 84 GLY A C 1
ATOM 667 O O . GLY A 1 84 ? 15.506 2.738 2.228 1.00 92.50 84 GLY A O 1
ATOM 668 N N . ARG A 1 85 ? 14.377 0.897 1.631 1.00 88.31 85 ARG A N 1
ATOM 669 C CA . ARG A 1 85 ? 15.583 0.131 1.278 1.00 88.31 85 ARG A CA 1
ATOM 670 C C . ARG A 1 85 ? 16.341 0.718 0.099 1.00 88.31 85 ARG A C 1
ATOM 672 O O . ARG A 1 85 ? 17.564 0.801 0.172 1.00 88.31 85 ARG A O 1
ATOM 679 N N . LEU A 1 86 ? 15.634 1.118 -0.956 1.00 89.25 86 LEU A N 1
ATOM 680 C CA . LEU A 1 86 ? 16.242 1.727 -2.141 1.00 89.25 86 LEU A CA 1
ATOM 681 C C . LEU A 1 86 ? 16.840 3.107 -1.837 1.00 89.25 86 LEU A C 1
ATOM 683 O O . LEU A 1 86 ? 17.814 3.506 -2.466 1.00 89.25 86 LEU A O 1
ATOM 687 N N . ASN A 1 87 ? 16.307 3.821 -0.843 1.00 87.81 87 ASN A N 1
ATOM 688 C CA . ASN A 1 87 ? 16.919 5.046 -0.331 1.00 87.81 87 ASN A CA 1
ATOM 689 C C . ASN A 1 87 ? 18.192 4.783 0.480 1.00 87.81 87 ASN A C 1
ATOM 691 O O . ASN A 1 87 ? 19.149 5.538 0.342 1.00 87.81 87 ASN A O 1
ATOM 695 N N . ASN A 1 88 ? 18.209 3.725 1.294 1.00 85.94 88 ASN A N 1
ATOM 696 C CA . ASN A 1 88 ? 19.324 3.426 2.197 1.00 85.94 88 ASN A CA 1
ATOM 697 C C . ASN A 1 88 ? 20.463 2.628 1.540 1.00 85.94 88 ASN A C 1
ATOM 699 O O . ASN A 1 88 ? 21.562 2.595 2.080 1.00 85.94 88 ASN A O 1
ATOM 703 N N . ASN A 1 89 ? 20.216 1.990 0.391 1.00 80.94 89 ASN A N 1
ATOM 704 C CA . ASN A 1 89 ? 21.210 1.218 -0.364 1.00 80.94 89 ASN A CA 1
ATOM 705 C C . ASN A 1 89 ? 21.281 1.708 -1.821 1.00 80.94 89 ASN A C 1
ATOM 707 O O . ASN A 1 89 ? 20.870 0.988 -2.740 1.00 80.94 89 ASN A O 1
ATOM 711 N N . PRO A 1 90 ? 21.745 2.949 -2.050 1.00 75.31 90 PRO A N 1
ATOM 712 C CA . PRO A 1 90 ? 21.871 3.482 -3.395 1.00 75.31 90 PRO A CA 1
ATOM 713 C C . PRO A 1 90 ? 22.921 2.694 -4.188 1.00 75.31 90 PRO A C 1
ATOM 715 O O . PRO A 1 90 ? 23.987 2.351 -3.681 1.00 75.31 90 PRO A O 1
ATOM 718 N N . THR A 1 91 ? 22.616 2.414 -5.451 1.00 77.88 91 THR A N 1
ATOM 719 C CA . THR A 1 91 ? 23.566 1.880 -6.438 1.00 77.88 91 THR A CA 1
ATOM 720 C C . THR A 1 91 ? 23.478 2.721 -7.704 1.00 77.88 91 THR A C 1
ATOM 722 O O . THR A 1 91 ? 22.388 3.147 -8.079 1.00 77.88 91 THR A O 1
ATOM 725 N N . ASP A 1 92 ? 24.604 2.918 -8.394 1.00 74.06 92 ASP A N 1
ATOM 726 C CA . ASP A 1 92 ? 24.691 3.756 -9.607 1.00 74.06 92 ASP A CA 1
ATOM 727 C C . ASP A 1 92 ? 24.050 3.129 -10.857 1.00 74.06 92 ASP A C 1
ATOM 729 O O . ASP A 1 92 ? 24.115 3.673 -11.960 1.00 74.06 92 ASP A O 1
ATOM 733 N N . HIS A 1 93 ? 23.398 1.975 -10.717 1.00 79.50 93 HIS A N 1
ATOM 734 C CA . HIS A 1 93 ? 22.727 1.338 -11.836 1.00 79.50 93 HIS A CA 1
ATOM 735 C C . HIS A 1 93 ? 21.416 2.065 -12.173 1.00 79.50 93 HIS A C 1
ATOM 737 O O . HIS A 1 93 ? 20.581 2.312 -11.302 1.00 79.50 93 HIS A O 1
ATOM 743 N N . TRP A 1 94 ? 21.185 2.348 -13.459 1.00 75.56 94 TRP A N 1
ATOM 744 C CA . TRP A 1 94 ? 20.005 3.084 -13.933 1.00 75.56 94 TRP A CA 1
ATOM 745 C C . TRP A 1 94 ? 18.677 2.446 -13.481 1.00 75.56 94 TRP A C 1
ATOM 747 O O . TRP A 1 94 ? 17.710 3.154 -13.190 1.00 75.56 94 TRP A O 1
ATOM 757 N N . SER A 1 95 ? 18.629 1.111 -13.380 1.00 78.12 95 SER A N 1
ATOM 758 C CA . SER A 1 95 ? 17.432 0.393 -12.925 1.00 78.12 95 SER A CA 1
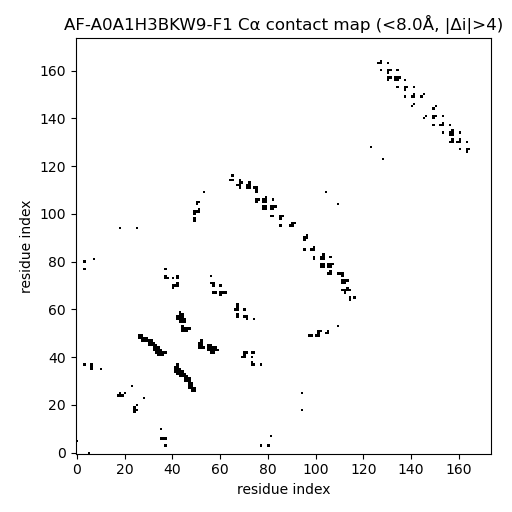ATOM 759 C C . SER A 1 95 ? 17.144 0.633 -11.443 1.00 78.12 95 SER A C 1
ATOM 761 O O . SER A 1 95 ? 15.977 0.673 -11.066 1.00 78.12 95 SER A O 1
ATOM 763 N N . ASN A 1 96 ? 18.165 0.873 -10.609 1.00 82.88 96 ASN A N 1
ATOM 764 C CA . ASN A 1 96 ? 17.971 1.210 -9.200 1.00 82.88 96 ASN A CA 1
ATOM 765 C C . ASN A 1 96 ? 17.250 2.555 -9.066 1.00 82.88 96 ASN A C 1
ATOM 767 O O . ASN A 1 96 ? 16.248 2.641 -8.359 1.00 82.88 96 ASN A O 1
ATOM 771 N N . ALA A 1 97 ? 17.681 3.569 -9.824 1.00 85.50 97 ALA A N 1
ATOM 772 C CA . ALA A 1 97 ? 17.018 4.870 -9.851 1.00 85.50 97 ALA A CA 1
ATOM 773 C C . ALA A 1 97 ? 15.543 4.752 -10.276 1.00 85.50 97 ALA A C 1
ATOM 775 O O . ALA A 1 97 ? 14.665 5.338 -9.644 1.00 85.50 97 ALA A O 1
ATOM 776 N N . LYS A 1 98 ? 15.249 3.942 -11.302 1.00 88.19 98 LYS A N 1
ATOM 777 C CA . LYS A 1 98 ? 13.875 3.710 -11.768 1.00 88.19 98 LYS A CA 1
ATOM 778 C C . LYS A 1 98 ? 13.016 2.953 -10.752 1.00 88.19 98 LYS A C 1
ATOM 780 O O . LYS A 1 98 ? 11.898 3.380 -10.473 1.00 88.19 98 LYS A O 1
ATOM 785 N N . LEU A 1 99 ? 13.545 1.884 -10.154 1.00 89.00 99 LEU A N 1
ATOM 786 C CA . LEU A 1 99 ? 12.880 1.132 -9.085 1.00 89.00 99 LEU A CA 1
ATOM 787 C C . LEU A 1 99 ? 12.597 2.022 -7.875 1.00 89.00 99 LEU A C 1
ATOM 789 O O . LEU A 1 99 ? 11.503 1.976 -7.315 1.00 89.00 99 LEU A O 1
ATOM 793 N N . LYS A 1 100 ? 13.566 2.860 -7.497 1.00 91.56 100 LYS A N 1
ATOM 794 C CA . LYS A 1 100 ? 13.430 3.824 -6.406 1.00 91.56 100 LYS A CA 1
ATOM 795 C C . LYS A 1 100 ? 12.283 4.779 -6.686 1.00 91.56 100 LYS A C 1
ATOM 797 O O . LYS A 1 100 ? 11.394 4.903 -5.850 1.00 91.56 100 LYS A O 1
ATOM 802 N N . THR A 1 101 ? 12.257 5.405 -7.861 1.00 92.19 101 THR A N 1
ATOM 803 C CA . THR A 1 101 ? 11.148 6.282 -8.253 1.00 92.19 101 THR A CA 1
ATOM 804 C C . THR A 1 101 ? 9.811 5.544 -8.225 1.00 92.19 101 THR A C 1
ATOM 806 O O . THR A 1 101 ? 8.863 6.050 -7.634 1.00 92.19 101 THR A O 1
ATOM 809 N N . MET A 1 102 ? 9.734 4.340 -8.796 1.00 93.69 102 MET A N 1
ATOM 810 C CA . MET A 1 102 ? 8.501 3.550 -8.846 1.00 93.69 102 MET A CA 1
ATOM 811 C C . MET A 1 102 ? 7.936 3.262 -7.450 1.00 93.69 102 MET A C 1
ATOM 813 O O . MET A 1 102 ? 6.791 3.614 -7.164 1.00 93.69 102 MET A O 1
ATOM 817 N N . TYR A 1 103 ? 8.739 2.661 -6.566 1.00 95.06 103 TYR A N 1
ATOM 818 C CA . TYR A 1 103 ? 8.273 2.276 -5.234 1.00 95.06 103 TYR A CA 1
ATOM 819 C C . TYR A 1 103 ? 8.095 3.463 -4.299 1.00 95.06 103 TYR A C 1
ATOM 821 O O . TYR A 1 103 ? 7.175 3.445 -3.489 1.00 95.06 103 TYR A O 1
ATOM 829 N N . CYS A 1 104 ? 8.919 4.508 -4.402 1.00 95.06 104 CYS A N 1
ATOM 830 C CA . CYS A 1 104 ? 8.731 5.703 -3.583 1.00 95.06 104 CYS A CA 1
ATOM 831 C C . CYS A 1 104 ? 7.503 6.511 -4.001 1.00 95.06 104 CYS A C 1
ATOM 833 O O . CYS A 1 104 ? 6.805 7.019 -3.127 1.00 95.06 104 CYS A O 1
ATOM 835 N N . ASN A 1 105 ? 7.186 6.577 -5.298 1.00 96.38 105 ASN A N 1
ATOM 836 C CA . ASN A 1 105 ? 5.925 7.162 -5.745 1.00 96.38 105 ASN A CA 1
ATOM 837 C C . ASN A 1 105 ? 4.747 6.359 -5.188 1.00 96.38 105 ASN A C 1
ATOM 839 O O . ASN A 1 105 ? 3.890 6.937 -4.529 1.00 96.38 105 ASN A O 1
ATOM 843 N N . ALA A 1 106 ? 4.758 5.032 -5.350 1.00 96.38 106 ALA A N 1
ATOM 844 C CA . ALA A 1 106 ? 3.706 4.168 -4.819 1.00 96.38 106 ALA A CA 1
ATOM 845 C C . ALA A 1 106 ? 3.571 4.270 -3.289 1.00 96.38 106 ALA A C 1
ATOM 847 O O . ALA A 1 106 ? 2.465 4.370 -2.774 1.00 96.38 106 ALA A O 1
ATOM 848 N N . ALA A 1 107 ? 4.678 4.335 -2.545 1.00 95.12 107 ALA A N 1
ATOM 849 C CA . ALA A 1 107 ? 4.674 4.472 -1.087 1.00 95.12 107 ALA A CA 1
ATOM 850 C C . ALA A 1 107 ? 3.926 5.721 -0.579 1.00 95.12 107 ALA A C 1
ATOM 852 O O . ALA A 1 107 ? 3.445 5.729 0.563 1.00 95.12 107 ALA A O 1
ATOM 853 N N . VAL A 1 108 ? 3.861 6.766 -1.412 1.00 94.31 108 VAL A N 1
ATOM 854 C CA . VAL A 1 108 ? 3.199 8.042 -1.122 1.00 94.31 108 VAL A CA 1
ATOM 855 C C . VAL A 1 108 ? 1.798 8.103 -1.730 1.00 94.31 108 VAL A C 1
ATOM 857 O O . VAL A 1 108 ? 0.873 8.538 -1.049 1.00 94.31 108 VAL A O 1
ATOM 860 N N . SER A 1 109 ? 1.634 7.699 -2.991 1.00 94.75 109 SER A N 1
ATOM 861 C CA . SER A 1 109 ? 0.394 7.904 -3.747 1.00 94.75 109 SER A CA 1
ATOM 862 C C . SER A 1 109 ? -0.613 6.765 -3.627 1.00 94.75 109 SER A C 1
ATOM 864 O O . SER A 1 109 ? -1.801 7.009 -3.811 1.00 94.75 109 SER A O 1
ATOM 866 N N . TYR A 1 110 ? -0.165 5.539 -3.346 1.00 96.31 110 TYR A N 1
ATOM 867 C CA . TYR A 1 110 ? -1.051 4.381 -3.300 1.00 96.31 110 TYR A CA 1
ATOM 868 C C . TYR A 1 110 ? -1.965 4.441 -2.071 1.00 96.31 110 TYR A C 1
ATOM 870 O O . TYR A 1 110 ? -1.504 4.528 -0.925 1.00 96.31 110 TYR A O 1
ATOM 878 N N . GLN A 1 111 ? -3.271 4.371 -2.320 1.00 94.44 111 GLN A N 1
ATOM 8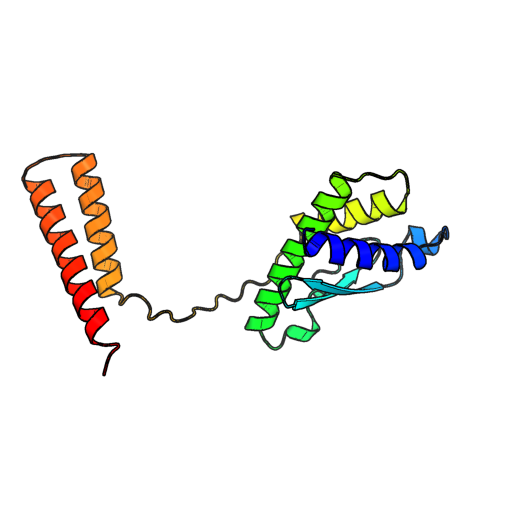79 C CA . GLN A 1 111 ? -4.304 4.358 -1.292 1.00 94.44 111 GLN A CA 1
ATOM 880 C C . GLN A 1 111 ? -4.828 2.925 -1.130 1.00 94.44 111 GLN A C 1
ATOM 882 O O . GLN A 1 111 ? -5.402 2.384 -2.074 1.00 94.44 111 GLN A O 1
ATOM 887 N N . PRO A 1 112 ? -4.623 2.289 0.035 1.00 93.56 112 PRO A N 1
ATOM 888 C CA . PRO A 1 112 ? -5.124 0.950 0.280 1.00 93.56 112 PRO A CA 1
ATOM 889 C C . PRO A 1 112 ? -6.641 1.010 0.447 1.00 93.56 112 PRO A C 1
ATOM 891 O O . PRO A 1 112 ? -7.190 2.007 0.925 1.00 93.56 112 PRO A O 1
ATOM 894 N N . THR A 1 113 ? -7.317 -0.074 0.085 1.00 91.19 113 THR A N 1
ATOM 895 C CA . THR A 1 113 ? -8.728 -0.220 0.421 1.00 91.19 113 THR A CA 1
ATOM 896 C C . THR A 1 113 ? -8.815 -0.542 1.900 1.00 91.19 113 THR A C 1
ATOM 898 O O . THR A 1 113 ? -8.252 -1.529 2.356 1.00 91.19 113 THR A O 1
ATOM 901 N N . ILE A 1 114 ? -9.520 0.297 2.648 1.00 81.19 114 ILE A N 1
ATOM 902 C CA . ILE A 1 114 ? -9.819 0.045 4.053 1.00 81.19 114 ILE A CA 1
ATOM 903 C C . ILE A 1 114 ? -11.265 -0.424 4.103 1.00 81.19 114 ILE A C 1
ATOM 905 O O . ILE A 1 114 ? -12.193 0.379 3.981 1.00 81.19 114 ILE A O 1
ATOM 909 N N . ALA A 1 115 ? -11.471 -1.729 4.243 1.00 75.75 115 ALA A N 1
ATOM 910 C CA . ALA A 1 115 ? -12.763 -2.222 4.670 1.00 75.75 115 ALA A CA 1
ATOM 911 C C . ALA A 1 115 ? -12.936 -1.784 6.127 1.00 75.75 115 ALA A C 1
ATOM 913 O O . ALA A 1 115 ? -12.149 -2.165 6.994 1.00 75.75 115 ALA A O 1
ATOM 914 N N . ALA A 1 116 ? -13.963 -0.980 6.404 1.00 58.28 116 ALA A N 1
ATOM 915 C CA . ALA A 1 116 ? -14.456 -0.811 7.761 1.00 58.28 116 ALA A CA 1
ATOM 916 C C . ALA A 1 116 ? -15.071 -2.149 8.182 1.00 58.28 116 ALA A C 1
ATOM 918 O O . ALA A 1 116 ? -16.275 -2.368 8.079 1.00 58.28 116 ALA A O 1
ATOM 919 N N . ILE A 1 117 ? -14.220 -3.089 8.582 1.00 51.81 117 ILE A N 1
ATOM 920 C CA . ILE A 1 117 ? -14.666 -4.261 9.307 1.00 51.81 117 ILE A CA 1
ATOM 921 C C . ILE A 1 117 ? -14.950 -3.714 10.698 1.00 51.81 117 ILE A C 1
ATOM 923 O O . ILE A 1 117 ? -14.058 -3.625 11.542 1.00 51.81 117 ILE A O 1
ATOM 927 N N . GLU A 1 118 ? -16.195 -3.299 10.928 1.00 42.16 118 GLU A N 1
ATOM 928 C CA . GLU A 1 118 ? -16.765 -3.393 12.262 1.00 42.16 118 GLU A CA 1
ATOM 929 C C . GLU A 1 118 ? -16.721 -4.879 12.618 1.00 42.16 118 GLU A C 1
ATOM 931 O O . GLU A 1 118 ? -17.692 -5.620 12.479 1.00 42.16 118 GLU A O 1
ATOM 936 N N . TRP A 1 119 ? -15.552 -5.362 13.044 1.00 41.66 119 TRP A N 1
ATOM 937 C CA . TRP A 1 119 ? -15.560 -6.448 13.987 1.00 41.66 119 TRP A CA 1
ATOM 938 C C . TRP A 1 119 ? -16.328 -5.873 15.153 1.00 41.66 119 TRP A C 1
ATOM 940 O O . TRP A 1 119 ? -15.837 -5.013 15.885 1.00 41.66 119 TRP A O 1
ATOM 950 N N . SER A 1 120 ? -17.557 -6.340 15.289 1.00 41.38 120 SER A N 1
ATOM 951 C CA . SER A 1 120 ? -18.238 -6.414 16.555 1.00 41.38 120 SER A CA 1
ATOM 952 C C . SER A 1 120 ? -17.365 -7.238 17.518 1.00 41.38 120 SER A C 1
ATOM 954 O O . SER A 1 120 ? -17.724 -8.343 17.906 1.00 41.38 120 SER A O 1
ATOM 956 N N . ALA A 1 121 ? -16.217 -6.696 17.951 1.00 45.94 121 ALA A N 1
ATOM 957 C CA . ALA A 1 121 ? -15.981 -6.638 19.383 1.00 45.94 121 ALA A CA 1
ATOM 958 C C . ALA A 1 121 ? -17.297 -6.094 19.932 1.00 45.94 121 ALA A C 1
ATOM 960 O O . ALA A 1 121 ? -17.725 -5.073 19.383 1.00 45.94 121 ALA A O 1
ATOM 961 N N . PRO A 1 122 ? -17.992 -6.809 20.841 1.00 46.00 122 PRO A N 1
ATOM 962 C CA . PRO A 1 122 ? -19.341 -6.448 21.257 1.00 46.00 122 PRO A CA 1
ATOM 963 C C . PRO A 1 122 ? -19.338 -4.947 21.468 1.00 46.00 122 PRO A C 1
ATOM 965 O O . PRO A 1 122 ? -18.572 -4.453 22.298 1.00 46.00 122 PRO A O 1
ATOM 968 N N . SER A 1 123 ? -20.020 -4.228 20.565 1.00 55.75 123 SER A N 1
ATOM 969 C CA . SER A 1 123 ? -19.895 -2.779 20.492 1.00 55.75 123 SER A CA 1
ATOM 970 C C . SER A 1 123 ? -20.220 -2.309 21.890 1.00 55.75 123 SER A C 1
ATOM 972 O O . SER A 1 123 ? -21.319 -2.634 22.348 1.00 55.75 123 SER A O 1
ATOM 974 N N . GLU A 1 124 ? -19.248 -1.684 22.575 1.00 61.06 124 GLU A N 1
ATOM 975 C CA . GLU A 1 124 ? -19.397 -1.245 23.965 1.00 61.06 124 GLU A CA 1
ATOM 976 C C . GLU A 1 124 ? -20.806 -0.656 24.059 1.00 61.06 124 GLU A C 1
ATOM 978 O O . GLU A 1 124 ? -21.070 0.292 23.303 1.00 61.06 124 GLU A O 1
ATOM 983 N N . PRO A 1 125 ? -21.745 -1.280 24.814 1.00 72.44 125 PRO A N 1
ATOM 984 C CA . PRO A 1 125 ? -23.153 -0.933 24.705 1.00 72.44 125 PRO A CA 1
ATOM 985 C C . PRO A 1 125 ? -23.281 0.578 24.763 1.00 72.44 125 PRO A C 1
ATOM 987 O O . PRO A 1 125 ? -22.578 1.202 25.555 1.00 72.44 125 PRO A O 1
ATOM 990 N N . ASN A 1 126 ? -24.124 1.187 23.924 1.00 76.75 126 ASN A N 1
ATOM 991 C CA . ASN A 1 126 ? -24.178 2.651 23.799 1.00 76.75 126 ASN A CA 1
ATOM 992 C C . ASN A 1 126 ? -24.219 3.354 25.177 1.00 76.75 126 ASN A C 1
ATOM 994 O O . ASN A 1 126 ? -23.566 4.368 25.396 1.00 76.75 126 ASN A O 1
ATOM 998 N N . VAL A 1 127 ? -24.902 2.722 26.135 1.00 82.75 127 VAL A N 1
ATOM 999 C CA . VAL A 1 127 ? -24.970 3.100 27.550 1.00 82.75 127 VAL A CA 1
ATOM 1000 C C . VAL A 1 127 ? -23.600 3.106 28.255 1.00 82.75 127 VAL A C 1
ATOM 1002 O O . VAL A 1 127 ? -23.265 4.081 28.924 1.00 82.75 127 VAL A O 1
ATOM 1005 N N . LEU A 1 128 ? -22.791 2.055 28.098 1.00 85.00 128 LEU A N 1
ATOM 1006 C CA . LEU A 1 128 ? -21.448 1.949 28.675 1.00 85.00 128 LEU A CA 1
ATOM 1007 C C . LEU A 1 128 ? -20.493 2.994 28.067 1.00 85.00 128 LEU A C 1
ATOM 1009 O O . LEU A 1 128 ? -19.809 3.696 28.817 1.00 85.00 128 LEU A O 1
ATOM 1013 N N . ARG A 1 129 ? -20.566 3.208 26.744 1.00 83.31 129 ARG A N 1
ATOM 1014 C CA . ARG A 1 129 ? -19.797 4.250 26.040 1.00 83.31 129 ARG A CA 1
ATOM 1015 C C . ARG A 1 129 ? -20.143 5.651 26.535 1.00 83.31 129 ARG A C 1
ATOM 1017 O O . ARG A 1 129 ? -19.251 6.428 26.878 1.00 83.31 129 ARG A O 1
ATOM 1024 N N . SER A 1 130 ? -21.433 5.969 26.638 1.00 87.00 130 SER A N 1
ATOM 1025 C CA . SER A 1 130 ? -21.888 7.250 27.187 1.00 87.00 130 SER A CA 1
ATOM 1026 C C . SER A 1 130 ? -21.439 7.454 28.639 1.00 87.00 130 SER A C 1
ATOM 1028 O O . SER A 1 130 ? -21.016 8.552 29.004 1.00 87.00 130 SER A O 1
ATOM 1030 N N . ALA A 1 131 ? -21.459 6.407 29.471 1.00 91.62 131 ALA A N 1
ATOM 1031 C CA . ALA A 1 131 ? -20.984 6.490 30.852 1.00 91.62 131 ALA A CA 1
ATOM 1032 C C . ALA A 1 131 ? -19.463 6.727 30.940 1.00 91.62 131 ALA A C 1
ATOM 1034 O O . ALA A 1 131 ? -18.998 7.523 31.764 1.00 91.62 131 ALA A O 1
ATOM 1035 N N . ARG A 1 132 ? -18.679 6.097 30.058 1.00 92.88 132 ARG A N 1
ATOM 1036 C CA . ARG A 1 132 ? -17.229 6.308 29.949 1.00 92.88 132 ARG A CA 1
ATOM 1037 C C . ARG A 1 132 ? -16.881 7.741 29.551 1.00 92.88 132 ARG A C 1
ATOM 1039 O O . ARG A 1 132 ? -15.980 8.350 30.141 1.00 92.88 132 ARG A O 1
ATOM 1046 N N . GLU A 1 133 ? -17.589 8.281 28.561 1.00 93.31 133 GLU A N 1
ATOM 1047 C CA . GLU A 1 133 ? -17.448 9.669 28.108 1.00 93.31 133 GLU A CA 1
ATOM 1048 C C . GLU A 1 133 ? -17.772 10.645 29.250 1.00 93.31 133 GLU A C 1
ATOM 1050 O O . GLU A 1 133 ? -16.968 11.532 29.550 1.00 93.31 133 GLU A O 1
ATOM 1055 N N . ALA A 1 134 ? -18.875 10.421 29.972 1.00 94.12 134 ALA A N 1
ATOM 1056 C CA . ALA A 1 134 ? -19.263 11.231 31.126 1.00 94.12 134 ALA A CA 1
ATOM 1057 C C . ALA A 1 134 ? -18.203 11.223 32.248 1.00 94.12 134 ALA A C 1
ATOM 1059 O O . ALA A 1 134 ? -17.822 12.286 32.745 1.00 94.12 134 ALA A O 1
ATOM 1060 N N . CYS A 1 135 ? -17.666 10.053 32.620 1.00 96.44 135 CYS A N 1
ATOM 1061 C CA . CYS A 1 135 ? -16.577 9.959 33.605 1.00 96.44 135 CYS A CA 1
ATOM 1062 C C . CYS A 1 135 ? -15.310 10.688 33.126 1.00 96.44 135 CYS A C 1
ATOM 1064 O O . CYS A 1 135 ? -14.662 11.395 33.903 1.00 96.44 135 CYS A O 1
ATOM 1066 N N . SER A 1 136 ? -14.963 10.562 31.842 1.00 95.50 136 SER A N 1
ATOM 1067 C CA . SER A 1 136 ? -13.790 11.220 31.253 1.00 95.50 136 SER A CA 1
ATOM 1068 C C . SER A 1 136 ? -13.915 12.746 31.304 1.00 95.50 136 SER A C 1
ATOM 1070 O O . SER A 1 136 ? -12.988 13.420 31.756 1.00 95.50 136 SER A O 1
ATOM 1072 N N . LEU A 1 137 ? -15.080 13.289 30.943 1.00 95.38 137 LEU A N 1
ATOM 1073 C CA . LEU A 1 137 ? -15.370 14.722 31.041 1.00 95.38 137 LEU A CA 1
ATOM 1074 C C . LEU A 1 137 ? -15.330 15.215 32.493 1.00 95.38 137 LEU A C 1
ATOM 1076 O O . LEU A 1 137 ? -14.728 16.251 32.774 1.00 95.38 137 LEU A O 1
ATOM 1080 N N . ALA A 1 138 ? -15.888 14.457 33.439 1.00 94.69 138 ALA A N 1
ATOM 1081 C CA . ALA A 1 138 ? -15.866 14.830 34.852 1.00 94.69 138 ALA A CA 1
ATOM 1082 C C . ALA A 1 138 ? -14.449 14.792 35.461 1.00 94.69 138 ALA A C 1
ATOM 1084 O O . ALA A 1 138 ? -14.119 15.595 36.336 1.00 94.69 138 ALA A O 1
ATOM 1085 N N . ARG A 1 139 ? -13.566 13.902 34.980 1.00 93.19 139 ARG A N 1
ATOM 1086 C CA . ARG A 1 139 ? -12.137 13.918 35.342 1.00 93.19 139 ARG A CA 1
ATOM 1087 C C . ARG A 1 139 ? -11.452 15.190 34.853 1.00 93.19 139 ARG A C 1
ATOM 1089 O O . ARG A 1 139 ? -10.702 15.782 35.622 1.00 93.19 139 ARG A O 1
ATOM 1096 N N . VAL A 1 140 ? -11.726 15.609 33.616 1.00 95.31 140 VAL A N 1
ATOM 1097 C CA . VAL A 1 140 ? -11.197 16.861 33.051 1.00 95.31 140 VAL A CA 1
ATOM 1098 C C . VAL A 1 140 ? -11.730 18.077 33.812 1.00 95.31 140 VAL A C 1
ATOM 1100 O O . VAL A 1 140 ? -10.957 18.978 34.124 1.00 95.31 140 VAL A O 1
ATOM 1103 N N . ALA A 1 141 ? -13.008 18.081 34.199 1.00 90.88 141 ALA A N 1
ATOM 1104 C CA . ALA A 1 141 ? -13.601 19.172 34.974 1.00 90.88 141 ALA A CA 1
ATOM 1105 C C . ALA A 1 141 ? -12.877 19.408 36.312 1.00 90.88 141 ALA A C 1
ATOM 1107 O O . ALA A 1 141 ? -12.604 20.551 36.660 1.00 90.88 141 ALA A O 1
ATOM 1108 N N . VAL A 1 142 ? -12.474 18.342 37.016 1.00 94.25 142 VAL A N 1
ATOM 1109 C CA . VAL A 1 142 ? -11.698 18.450 38.269 1.00 94.25 142 VAL A CA 1
ATOM 1110 C C . VAL A 1 142 ? -10.285 19.006 38.046 1.00 94.25 142 VAL A C 1
ATOM 1112 O O . VAL A 1 142 ? -9.732 19.623 38.955 1.00 94.25 142 VAL A O 1
ATOM 1115 N N . LEU A 1 143 ? -9.694 18.796 36.863 1.00 92.69 143 LEU A N 1
ATOM 1116 C CA . LEU A 1 143 ? -8.397 19.387 36.510 1.00 92.69 143 LEU A CA 1
ATOM 1117 C C . LEU A 1 143 ? -8.502 20.900 36.286 1.00 92.69 143 LEU A C 1
ATOM 1119 O O . LEU A 1 143 ? -7.564 21.618 36.619 1.00 92.69 143 LEU A O 1
ATOM 1123 N N . GLY A 1 144 ? -9.624 21.370 35.734 1.00 89.62 144 GLY A N 1
ATOM 1124 C CA . GLY A 1 144 ? -9.895 22.797 35.559 1.00 89.62 144 GLY A CA 1
ATOM 1125 C C . GLY A 1 144 ? -10.312 23.481 36.862 1.00 89.62 144 GLY A C 1
ATOM 1126 O O . GLY A 1 144 ? -9.788 24.536 37.206 1.00 89.62 144 GLY A O 1
ATOM 1127 N N . GLU A 1 145 ? -11.229 22.865 37.610 1.00 87.19 145 GLU A N 1
ATOM 1128 C CA . GLU A 1 145 ? -11.790 23.423 38.837 1.00 87.19 145 GLU A CA 1
ATOM 1129 C C . GLU A 1 145 ? -12.017 22.324 39.893 1.00 87.19 145 GLU A C 1
ATOM 1131 O O . GLU A 1 145 ? -12.871 21.448 39.755 1.00 87.19 145 GLU A O 1
ATOM 1136 N N . ASN A 1 146 ? -11.256 22.360 40.990 1.00 91.75 146 ASN A N 1
ATOM 1137 C CA . ASN A 1 146 ? -11.239 21.287 41.993 1.00 91.75 146 ASN A CA 1
ATOM 1138 C C . ASN A 1 146 ? -12.102 21.602 43.231 1.00 91.75 146 ASN A C 1
ATOM 1140 O O . ASN A 1 146 ? -11.630 21.576 44.374 1.00 91.75 146 ASN A O 1
ATOM 1144 N N . THR A 1 147 ? -13.382 21.910 43.015 1.00 95.50 147 THR A N 1
ATOM 1145 C CA . THR A 1 147 ? -14.352 22.120 44.103 1.00 95.50 147 THR A CA 1
ATOM 1146 C C . THR A 1 147 ? -14.901 20.794 44.639 1.00 95.50 147 THR A C 1
ATOM 1148 O O . THR A 1 147 ? -14.803 19.742 44.002 1.00 95.50 147 THR A O 1
ATOM 1151 N N . ALA A 1 148 ? -15.502 20.825 45.835 1.00 93.88 148 ALA A N 1
ATOM 1152 C CA . ALA A 1 148 ? -16.171 19.653 46.408 1.00 93.88 148 ALA A CA 1
ATOM 1153 C C . ALA A 1 148 ? -17.286 19.115 45.490 1.00 93.88 148 ALA A C 1
ATOM 1155 O O . ALA A 1 148 ? -17.428 17.902 45.347 1.00 93.88 148 ALA A O 1
ATOM 1156 N N . GLU A 1 149 ? -18.002 20.014 44.813 1.00 92.38 149 GLU A N 1
ATOM 1157 C CA . GLU A 1 149 ? -19.043 19.678 43.840 1.00 92.38 149 GLU A CA 1
ATOM 1158 C C . GLU A 1 149 ? -18.471 18.941 42.618 1.00 92.38 149 GLU A C 1
ATOM 1160 O O . GLU A 1 149 ? -18.970 17.880 42.249 1.00 92.38 149 GLU A O 1
ATOM 1165 N N . GLN A 1 150 ? -17.365 19.418 42.034 1.00 91.44 150 GLN A N 1
ATOM 1166 C CA . GLN A 1 150 ? -16.736 18.743 40.888 1.00 91.44 150 GLN A CA 1
ATOM 1167 C C . GLN A 1 150 ? -16.160 17.371 41.266 1.00 91.44 150 GLN A C 1
ATOM 1169 O O . GLN A 1 150 ? -16.277 16.404 40.509 1.00 91.44 150 GLN A O 1
ATOM 1174 N N . ARG A 1 151 ? -15.596 17.239 42.476 1.00 93.19 151 ARG A N 1
ATOM 1175 C CA . ARG A 1 151 ? -15.145 15.938 42.998 1.00 93.19 151 ARG A CA 1
ATOM 1176 C C . ARG A 1 151 ? -16.301 14.953 43.163 1.00 93.19 151 ARG A C 1
ATOM 1178 O O . ARG A 1 151 ? -16.133 13.783 42.816 1.00 93.19 151 ARG A O 1
ATOM 1185 N N . ARG A 1 152 ? -17.452 15.423 43.654 1.00 94.94 152 ARG A N 1
ATOM 1186 C CA . ARG A 1 152 ? -18.668 14.617 43.799 1.00 94.94 152 ARG A CA 1
ATOM 1187 C C . ARG A 1 152 ? -19.204 14.165 42.437 1.00 94.94 152 ARG A C 1
ATOM 1189 O O . ARG A 1 152 ? -19.396 12.969 42.249 1.00 94.94 152 ARG A O 1
ATOM 1196 N N . ARG A 1 153 ? -19.332 15.074 41.463 1.00 92.69 153 ARG A N 1
ATOM 1197 C CA . ARG A 1 153 ? -19.775 14.749 40.090 1.00 92.69 153 ARG A CA 1
ATOM 1198 C C . ARG A 1 153 ? -1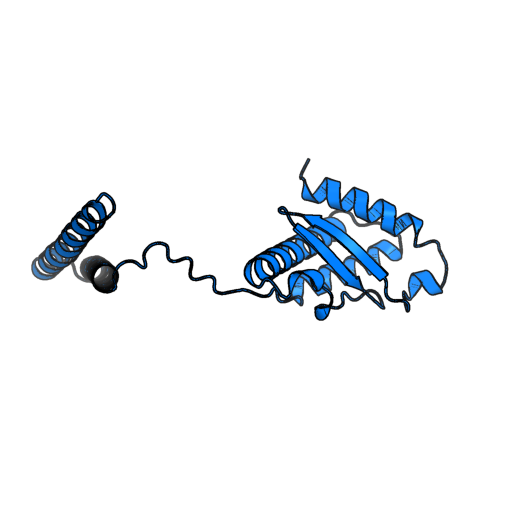8.874 13.729 39.404 1.00 92.69 153 ARG A C 1
ATOM 1200 O O . ARG A 1 153 ? -19.363 12.798 38.771 1.00 92.69 153 ARG A O 1
ATOM 1207 N N . LYS A 1 154 ? -17.554 13.861 39.568 1.00 96.56 154 LYS A N 1
ATOM 1208 C CA . LYS A 1 154 ? -16.591 12.864 39.082 1.00 96.56 154 LYS A CA 1
ATOM 1209 C C . LYS A 1 154 ? -16.825 11.496 39.722 1.00 96.56 154 LYS A C 1
ATOM 1211 O O . LYS A 1 154 ? -16.821 10.498 39.011 1.00 96.56 154 LYS A O 1
ATOM 1216 N N . ALA A 1 155 ? -17.006 11.443 41.043 1.00 96.50 155 ALA A N 1
ATOM 1217 C CA . ALA A 1 155 ? -17.249 10.185 41.744 1.00 96.50 155 ALA A CA 1
ATOM 1218 C C . ALA A 1 155 ? -18.543 9.513 41.259 1.00 96.50 155 ALA A C 1
ATOM 1220 O O . ALA A 1 155 ? -18.518 8.333 40.931 1.00 96.50 155 ALA A O 1
ATOM 1221 N N . GLU A 1 156 ? -19.637 10.266 41.132 1.00 96.31 156 GLU A N 1
ATOM 1222 C CA . GLU A 1 156 ? -20.917 9.760 40.622 1.00 96.31 156 GLU A CA 1
ATOM 1223 C C . GLU A 1 156 ? -20.788 9.213 39.188 1.00 96.31 156 GLU A C 1
ATOM 1225 O O . GLU A 1 156 ? -21.138 8.059 38.936 1.00 96.31 156 GLU A O 1
ATOM 1230 N N . ALA A 1 157 ? -20.213 9.992 38.264 1.00 95.25 157 ALA A N 1
ATOM 1231 C CA . ALA A 1 157 ? -20.067 9.597 36.861 1.00 95.25 157 ALA A CA 1
ATOM 1232 C C . ALA A 1 157 ? -19.157 8.370 36.677 1.00 95.25 157 ALA A C 1
ATOM 1234 O O . ALA A 1 157 ? -19.466 7.469 35.897 1.00 95.25 157 ALA A O 1
ATOM 1235 N N . CYS A 1 158 ? -18.043 8.307 37.408 1.00 95.88 158 CYS A N 1
ATOM 1236 C CA . CYS A 1 158 ? -17.114 7.186 37.301 1.00 95.88 158 CYS A CA 1
ATOM 1237 C C . CYS A 1 158 ? -17.624 5.926 38.013 1.00 95.88 158 CYS A C 1
ATOM 1239 O O . CYS A 1 158 ? -17.439 4.835 37.485 1.00 95.88 158 CYS A O 1
ATOM 1241 N N . ASN A 1 159 ? -18.338 6.050 39.138 1.00 95.88 159 ASN A N 1
ATOM 1242 C CA . ASN A 1 159 ? -19.000 4.901 39.765 1.00 95.88 159 ASN A CA 1
ATOM 1243 C C . ASN A 1 159 ? -20.084 4.314 38.852 1.00 95.88 159 ASN A C 1
ATOM 1245 O O . ASN A 1 159 ? -20.213 3.097 38.761 1.00 95.88 159 ASN A O 1
ATOM 1249 N N . HIS A 1 160 ? -20.840 5.162 38.146 1.00 93.00 160 HIS A N 1
ATOM 1250 C CA . HIS A 1 160 ? -21.836 4.706 37.177 1.00 93.00 160 HIS A CA 1
ATOM 1251 C C . HIS A 1 160 ? -21.210 3.895 36.034 1.00 93.00 160 HIS A C 1
ATOM 1253 O O . HIS A 1 160 ? -21.706 2.818 35.705 1.00 93.00 160 HIS A O 1
ATOM 1259 N N . TYR A 1 161 ? -20.084 4.364 35.490 1.00 93.00 161 TYR A N 1
ATOM 1260 C CA . TYR A 1 161 ? -19.319 3.625 3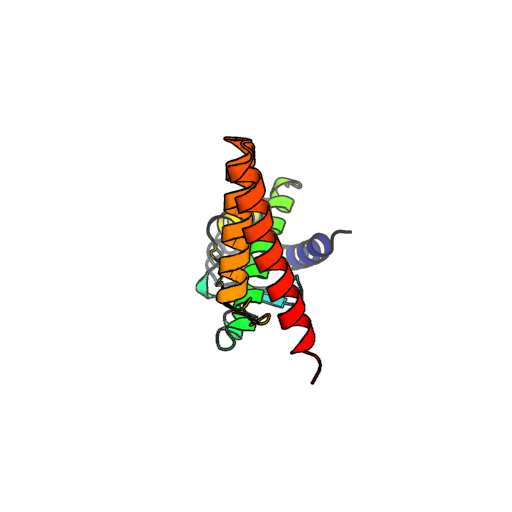4.487 1.00 93.00 161 TYR A CA 1
ATOM 1261 C C . TYR A 1 161 ? -18.818 2.267 35.007 1.00 93.00 161 TYR A C 1
ATOM 1263 O O . TYR A 1 161 ? -19.011 1.257 34.334 1.00 93.00 161 TYR A O 1
ATOM 1271 N N . GLU A 1 162 ? -18.236 2.207 36.210 1.00 92.12 162 GLU A N 1
ATOM 1272 C CA . GLU A 1 162 ? -17.731 0.942 36.770 1.00 92.12 162 GLU A CA 1
ATOM 1273 C C . GLU A 1 162 ? -18.856 -0.069 37.062 1.00 92.12 162 GLU A C 1
ATOM 1275 O O . GLU A 1 162 ? -18.682 -1.264 36.824 1.00 92.12 162 GLU A O 1
ATOM 1280 N N . MET A 1 163 ? -20.036 0.390 37.502 1.00 90.25 163 MET A N 1
ATOM 1281 C CA . MET A 1 163 ? -21.206 -0.482 37.681 1.00 90.25 163 MET A CA 1
ATOM 1282 C C . MET A 1 163 ? -21.672 -1.099 36.356 1.00 90.25 163 MET A C 1
ATOM 1284 O O . MET A 1 163 ? -21.878 -2.309 36.283 1.00 90.25 163 MET A O 1
ATOM 1288 N N . LEU A 1 164 ? -21.800 -0.286 35.301 1.00 87.75 164 LEU A N 1
ATOM 1289 C CA . LEU A 1 164 ? -22.203 -0.762 33.973 1.00 87.75 164 LEU A CA 1
ATOM 1290 C C . LEU A 1 164 ? -21.165 -1.720 33.383 1.00 87.75 164 LEU A C 1
ATOM 1292 O O . LEU A 1 164 ? -21.508 -2.773 32.850 1.00 87.75 164 LEU A O 1
ATOM 1296 N N . LYS A 1 165 ? -19.879 -1.399 33.540 1.00 85.38 165 LYS A N 1
ATOM 1297 C CA . LYS A 1 165 ? -18.773 -2.250 33.099 1.00 85.38 165 LYS A CA 1
ATOM 1298 C C . LYS A 1 165 ? -18.820 -3.629 33.764 1.00 85.38 165 LYS A C 1
ATOM 1300 O O . LYS A 1 165 ? -18.644 -4.633 33.078 1.00 85.38 165 LYS A O 1
ATOM 1305 N N . GLY A 1 166 ? -19.113 -3.683 35.066 1.00 79.69 166 GLY A N 1
ATOM 1306 C CA . GLY A 1 166 ? -19.274 -4.936 35.810 1.00 79.69 166 GLY A CA 1
ATOM 1307 C C . GLY A 1 166 ? -20.460 -5.790 35.347 1.00 79.69 166 GLY A C 1
ATOM 1308 O O . GLY A 1 166 ? -20.356 -7.011 35.346 1.00 79.69 166 GLY A O 1
ATOM 1309 N N . GLN A 1 167 ? -21.559 -5.173 34.903 1.00 68.38 167 GLN A N 1
ATOM 1310 C CA . GLN A 1 167 ? -22.746 -5.884 34.403 1.00 68.38 167 GLN A CA 1
ATOM 1311 C C . GLN A 1 167 ? -22.521 -6.523 33.026 1.00 68.38 167 GLN A C 1
ATOM 1313 O O . GLN A 1 167 ? -22.953 -7.648 32.794 1.00 68.38 167 GLN A O 1
ATOM 1318 N N . THR A 1 168 ? -21.794 -5.844 32.135 1.00 58.66 168 THR A N 1
ATOM 1319 C CA . THR A 1 168 ? -21.466 -6.372 30.795 1.00 58.66 168 THR A CA 1
ATOM 1320 C C . THR A 1 168 ? -20.604 -7.638 30.865 1.00 58.66 168 THR A C 1
ATOM 1322 O O . THR A 1 168 ? -20.782 -8.538 30.061 1.00 58.66 168 THR A O 1
ATOM 1325 N N . SER A 1 169 ? -19.737 -7.756 31.877 1.00 54.38 169 SER A N 1
ATOM 1326 C CA . SER A 1 169 ? -18.872 -8.928 32.080 1.00 54.38 169 SER A CA 1
ATOM 1327 C C . SER A 1 169 ? -19.608 -10.190 32.553 1.00 54.38 169 SER A C 1
ATOM 1329 O O . SER A 1 169 ? -19.013 -11.264 32.532 1.00 54.38 169 SER A O 1
ATOM 1331 N N . ILE A 1 170 ? -20.851 -10.072 33.031 1.00 51.69 170 ILE A N 1
ATOM 1332 C CA . ILE A 1 170 ? -21.651 -11.204 33.533 1.00 51.69 170 ILE A CA 1
ATOM 1333 C C . ILE A 1 170 ? -22.511 -11.797 32.404 1.00 51.69 170 ILE A C 1
ATOM 1335 O O . ILE A 1 170 ? -22.775 -12.993 32.408 1.00 51.69 170 ILE A O 1
ATOM 1339 N N . ALA A 1 171 ? -22.893 -10.988 31.410 1.00 49.12 171 ALA A N 1
ATOM 1340 C CA . ALA A 1 171 ? -23.737 -11.410 30.288 1.00 49.12 171 ALA A CA 1
ATOM 1341 C C . ALA A 1 171 ? -23.004 -12.250 29.217 1.00 49.12 171 ALA A C 1
ATOM 1343 O O . ALA A 1 171 ? -23.663 -12.868 28.390 1.00 49.12 171 ALA A O 1
ATOM 1344 N N . ASP A 1 172 ? -21.668 -12.305 29.245 1.00 45.22 172 ASP A N 1
ATOM 1345 C CA . ASP A 1 172 ? -20.843 -13.074 28.295 1.00 45.22 172 ASP A CA 1
ATOM 1346 C C . ASP A 1 172 ? -20.557 -14.529 28.767 1.00 45.22 172 ASP A C 1
ATOM 1348 O O . ASP A 1 172 ? -19.719 -15.228 28.188 1.00 45.22 172 ASP A O 1
ATOM 1352 N N . HIS A 1 173 ? -21.215 -14.997 29.840 1.00 42.47 173 HIS A N 1
ATOM 1353 C CA . HIS A 1 173 ? -20.984 -16.313 30.465 1.00 42.47 173 HIS A CA 1
ATOM 1354 C C . HIS A 1 173 ? -22.237 -17.191 30.681 1.00 42.47 173 HIS A C 1
ATOM 1356 O O . HIS A 1 173 ? -22.153 -18.176 31.418 1.00 42.47 173 HIS A O 1
ATOM 1362 N N . GLU A 1 174 ? -23.352 -16.909 30.000 1.00 36.31 174 GLU A N 1
ATOM 1363 C CA . GLU A 1 174 ? -24.506 -17.828 29.882 1.00 36.31 174 GLU A CA 1
ATOM 1364 C C . GLU A 1 174 ? -24.695 -18.357 28.455 1.00 36.31 174 GLU A C 1
ATOM 1366 O O . GLU A 1 174 ? -24.594 -17.555 27.498 1.00 36.31 174 GLU A O 1
#

Organism: Thiocapsa roseopersicina (NCBI:txid1058)

Foldseek 3Di:
DPPLVVQVVVVVVVLVVVQDPDPCSLQQQDKDWDFTDFPNDGWIWIDGRLATDLCRTVVVCVVPLVNQQVSLVRVLVSLLVQLVVLVVDPDPDSVSVSNNVHSVCCNPPRDGDHDPPPPPPVPCPPQLVVLVVQLVVLVVVCVVPVDPVSVVSNVVSVVSNVVSVVVVVVVVPD

Secondary structure (DSSP, 8-state):
--HHHHHHHHHHHHHHHH--S-HHHHHT-S-EEEEEEETTEEEEEEEETTEEEGGGTTGGGTT-HHHHHHHHHHHHHHHHHHHHHHHHS--S-HHHHHHHHHHHHHHHH-----------S----HHHHHHHHHHHHHHHHHHH---HHHHHHHHHHHHHHHHHHHHHTTGGG-

Nearest PDB structures (foldseek):
  1r49-assembly1_A  TM=2.649E-01  e=1.399E+00  Homo sapiens